Protein AF-D7BI67-F1 (afdb_monomer_lite)

Foldseek 3Di:
DDLVLLQVLVVCLVVVVLLVNLVSQCVVCVLAQFDDLVSQLVVNVVSPDDSVSSNVSSVSNVVQQQWDQQPWVRTGTNRHNHNPVCLLVLPPPCLDQAADDDDDVDQLVRQLVVQCVRVVHPSGSSVSSSVSCVVSVQWDWDADPVVRGIHIGGHDPPPDDPPD

pLDDT: mean 74.22, std 16.13, range [34.12, 96.44]

Radius of gyration: 18.55 Å; chains: 1; bounding box: 36×36×55 Å

Organism: Allomeiothermus silvanus (strain ATCC 700542 / DSM 9946 / NBRC 106475 / NCIMB 13440 / VI-R2) (NCBI:txid526227)

Structure (mmCIF, N/CA/C/O backbone):
data_AF-D7BI67-F1
#
_entry.id   AF-D7BI67-F1
#
loop_
_atom_site.group_PDB
_atom_site.id
_atom_site.type_symbol
_atom_site.label_atom_id
_atom_site.label_alt_id
_atom_site.label_comp_id
_atom_site.label_asym_id
_atom_site.label_entity_id
_atom_site.label_seq_id
_atom_site.pdbx_PDB_ins_code
_atom_site.Cartn_x
_atom_site.Cartn_y
_atom_site.Cartn_z
_atom_site.occupancy
_atom_site.B_iso_or_equiv
_atom_site.auth_seq_id
_atom_site.auth_comp_id
_atom_site.auth_asym_id
_atom_site.auth_atom_id
_atom_site.pdbx_PDB_model_num
ATOM 1 N N . MET A 1 1 ? -15.349 -9.898 12.014 1.00 75.50 1 MET A N 1
ATOM 2 C CA . MET A 1 1 ? -13.950 -10.305 12.233 1.00 75.50 1 MET A CA 1
ATOM 3 C C . MET A 1 1 ? -13.947 -11.594 13.034 1.00 75.50 1 MET A C 1
ATOM 5 O O . MET A 1 1 ? -14.790 -11.723 13.919 1.00 75.50 1 MET A O 1
ATOM 9 N N . ASP A 1 2 ? -13.074 -12.545 12.700 1.00 83.88 2 ASP A N 1
ATOM 10 C CA . ASP A 1 2 ? -12.928 -13.783 13.471 1.00 83.88 2 ASP A CA 1
ATOM 11 C C . ASP A 1 2 ? -12.241 -13.503 14.819 1.00 83.88 2 ASP A C 1
ATOM 13 O O . ASP A 1 2 ? -1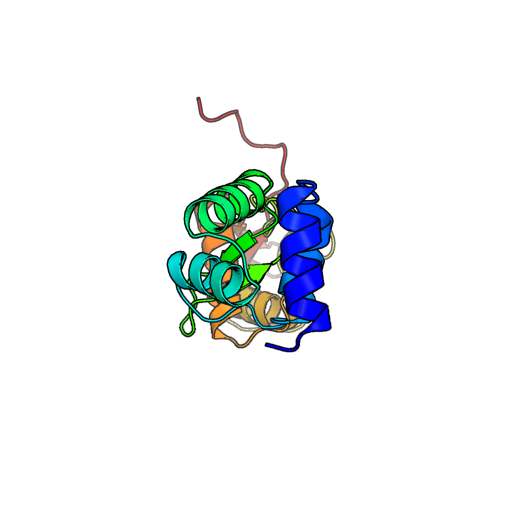1.348 -12.659 14.919 1.00 83.88 2 ASP A O 1
ATOM 17 N N . ARG A 1 3 ? -12.677 -14.186 15.876 1.00 81.25 3 ARG A N 1
ATOM 18 C CA . ARG A 1 3 ? -12.275 -13.890 17.257 1.00 81.25 3 ARG A CA 1
ATOM 19 C C . ARG A 1 3 ? -10.778 -14.124 17.519 1.00 81.25 3 ARG A C 1
ATOM 21 O O . ARG A 1 3 ? -10.163 -13.240 18.108 1.00 81.25 3 ARG A O 1
ATOM 28 N N . PRO A 1 4 ? -10.152 -15.212 17.032 1.00 88.31 4 PRO A N 1
ATOM 29 C CA . PRO A 1 4 ? -8.706 -15.397 17.145 1.00 88.31 4 PRO A CA 1
ATOM 30 C C . PRO A 1 4 ? -7.894 -14.304 16.430 1.00 88.31 4 PRO A C 1
ATOM 32 O O . PRO A 1 4 ? -6.799 -13.972 16.876 1.00 88.31 4 PRO A O 1
ATOM 35 N N . ILE A 1 5 ? -8.427 -13.724 15.347 1.00 88.62 5 ILE A N 1
ATOM 36 C CA . ILE A 1 5 ? -7.768 -12.668 14.557 1.00 88.62 5 ILE A CA 1
ATOM 37 C C . ILE A 1 5 ? -7.855 -11.326 15.287 1.00 88.62 5 ILE A C 1
ATOM 39 O O . ILE A 1 5 ? -6.848 -10.632 15.421 1.00 88.62 5 ILE A O 1
ATOM 43 N N . ALA A 1 6 ? -9.028 -11.001 15.832 1.00 90.38 6 ALA A N 1
ATOM 44 C CA . ALA A 1 6 ? -9.239 -9.826 16.674 1.00 90.38 6 ALA A CA 1
ATOM 45 C C . ALA A 1 6 ? -8.316 -9.827 17.909 1.00 90.38 6 ALA A C 1
ATOM 47 O O . ALA A 1 6 ? -7.593 -8.858 18.162 1.00 90.38 6 ALA A O 1
ATOM 48 N N . ASP A 1 7 ? -8.272 -10.956 18.627 1.00 92.94 7 ASP A N 1
ATOM 49 C CA . ASP A 1 7 ? -7.421 -11.133 19.810 1.00 92.94 7 ASP A CA 1
ATOM 50 C C . ASP A 1 7 ? -5.935 -10.985 19.451 1.00 92.94 7 ASP A C 1
ATOM 52 O O . ASP A 1 7 ? -5.155 -10.387 20.200 1.00 92.94 7 ASP A O 1
ATOM 56 N N . ARG A 1 8 ? -5.543 -11.475 18.270 1.00 92.94 8 ARG A N 1
ATOM 57 C CA . ARG A 1 8 ? -4.174 -11.368 17.770 1.00 92.94 8 ARG A CA 1
ATOM 58 C C . ARG A 1 8 ? -3.803 -9.937 17.377 1.00 92.94 8 ARG A C 1
ATOM 60 O O . ARG A 1 8 ? -2.748 -9.482 17.805 1.00 92.94 8 ARG A O 1
ATOM 67 N N . ILE A 1 9 ? -4.647 -9.212 16.636 1.00 94.94 9 ILE A N 1
ATOM 68 C CA . ILE A 1 9 ? -4.438 -7.785 16.311 1.00 94.94 9 ILE A CA 1
ATOM 69 C C . ILE A 1 9 ? -4.241 -6.979 17.600 1.00 94.94 9 ILE A C 1
ATOM 71 O O . ILE A 1 9 ? -3.275 -6.226 17.726 1.00 94.94 9 ILE A O 1
ATOM 75 N N . THR A 1 10 ? -5.116 -7.196 18.584 1.00 94.81 10 THR A N 1
ATOM 76 C CA . THR A 1 10 ? -5.048 -6.517 19.882 1.00 94.81 10 THR A CA 1
ATOM 77 C C . THR A 1 10 ? -3.758 -6.837 20.643 1.00 94.81 10 THR A C 1
ATOM 79 O O . THR A 1 10 ? -3.127 -5.937 21.202 1.00 94.81 10 THR A O 1
ATOM 82 N N . GLN A 1 11 ? -3.331 -8.104 20.654 1.00 95.94 11 GLN A N 1
ATOM 83 C CA . GLN A 1 11 ? -2.071 -8.520 21.272 1.00 95.94 11 GLN A CA 1
ATOM 84 C C . GLN A 1 11 ? -0.861 -7.832 20.618 1.00 95.94 11 GLN A C 1
ATOM 86 O O . GLN A 1 11 ? -0.024 -7.277 21.327 1.00 95.94 11 GLN A O 1
ATOM 91 N N . LEU A 1 12 ? -0.774 -7.856 19.285 1.00 95.56 12 LEU A N 1
ATOM 92 C CA . LEU A 1 12 ? 0.362 -7.314 18.531 1.00 95.56 12 LEU A CA 1
ATOM 93 C C . LEU A 1 12 ? 0.466 -5.791 18.673 1.00 95.56 12 LEU A C 1
ATOM 95 O O . LEU A 1 12 ? 1.547 -5.265 18.927 1.00 95.56 12 LEU A O 1
ATOM 99 N N . ALA A 1 13 ? -0.664 -5.086 18.602 1.00 93.06 13 ALA A N 1
ATOM 100 C CA . ALA A 1 13 ? -0.718 -3.639 18.786 1.00 93.06 13 ALA A CA 1
ATOM 101 C C . ALA A 1 13 ? -0.216 -3.200 20.173 1.00 93.06 13 ALA A C 1
ATOM 103 O O . ALA A 1 13 ? 0.552 -2.246 20.288 1.00 93.06 13 ALA A O 1
ATOM 104 N N . ARG A 1 14 ? -0.596 -3.918 21.236 1.00 93.44 14 ARG A N 1
ATOM 105 C CA . ARG A 1 14 ? -0.183 -3.597 22.615 1.00 93.44 14 ARG A CA 1
ATOM 106 C C . ARG A 1 14 ? 1.269 -3.939 22.917 1.00 93.44 14 ARG A C 1
ATOM 108 O O . ARG A 1 14 ? 1.887 -3.279 23.742 1.00 93.44 14 ARG A O 1
ATOM 115 N N . LEU A 1 15 ? 1.801 -4.966 22.260 1.00 94.50 15 LEU A N 1
ATOM 116 C CA . LEU A 1 15 ? 3.218 -5.325 22.330 1.00 94.50 15 LEU A CA 1
ATOM 117 C C . LEU A 1 15 ? 4.089 -4.483 21.381 1.00 94.50 15 LEU A C 1
ATOM 119 O O . LEU A 1 15 ? 5.287 -4.731 21.297 1.00 94.50 15 LEU A O 1
ATOM 123 N N . GLU A 1 16 ? 3.496 -3.517 20.667 1.00 91.44 16 GLU A N 1
ATOM 124 C CA . GLU A 1 16 ? 4.160 -2.650 19.680 1.00 91.44 16 GLU A CA 1
ATOM 125 C C . GLU A 1 16 ? 4.811 -3.404 18.510 1.00 91.44 16 GLU A C 1
ATOM 127 O O . GLU A 1 16 ? 5.688 -2.887 17.815 1.00 91.44 16 GLU A O 1
ATOM 132 N N . GLN A 1 17 ? 4.335 -4.624 18.260 1.00 92.38 17 GLN A N 1
ATOM 133 C CA . GLN A 1 17 ? 4.777 -5.518 17.193 1.00 92.38 17 GLN A CA 1
ATOM 134 C C . GLN A 1 17 ? 4.206 -5.047 15.843 1.00 92.38 17 GLN A C 1
ATOM 136 O O . GLN A 1 17 ? 3.275 -5.629 15.287 1.00 92.38 17 GLN A O 1
ATOM 141 N N . THR A 1 18 ? 4.712 -3.899 15.373 1.00 87.94 18 THR A N 1
ATOM 142 C CA . THR A 1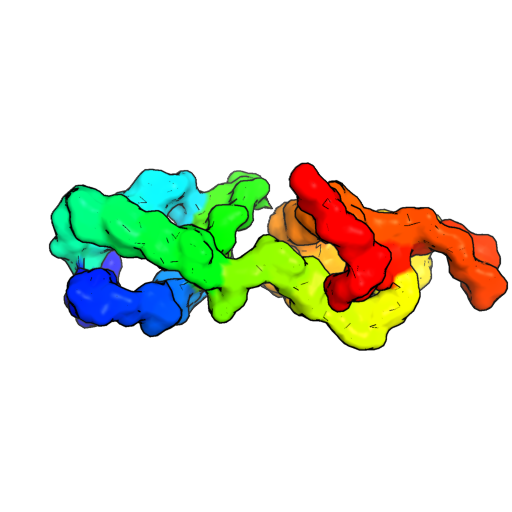 18 ? 4.202 -3.122 14.225 1.00 87.94 18 THR A CA 1
ATOM 143 C C . THR A 1 18 ? 4.334 -3.889 12.905 1.00 87.94 18 THR A C 1
ATOM 145 O O . THR A 1 18 ? 3.431 -3.855 12.073 1.00 87.94 18 THR A O 1
ATOM 148 N N . GLU A 1 19 ? 5.421 -4.636 12.732 1.00 85.94 19 GLU A N 1
ATOM 149 C CA . GLU A 1 19 ? 5.676 -5.459 11.544 1.00 85.94 19 GLU A CA 1
ATOM 150 C C . GLU A 1 19 ? 4.766 -6.700 11.504 1.00 85.94 19 GLU A C 1
ATOM 152 O O . GLU A 1 19 ? 4.130 -7.006 10.487 1.00 85.94 19 GLU A O 1
ATOM 157 N N . GLU A 1 20 ? 4.640 -7.395 12.636 1.00 89.62 20 GLU A N 1
ATOM 158 C CA . GLU A 1 20 ? 3.758 -8.552 12.778 1.00 89.62 20 GLU A CA 1
ATOM 159 C C . GLU A 1 20 ? 2.291 -8.157 12.593 1.00 89.62 20 GLU A C 1
ATOM 161 O O . GLU A 1 20 ? 1.502 -8.919 12.027 1.00 89.62 20 GLU A O 1
ATOM 166 N N . LEU A 1 21 ? 1.924 -6.950 13.026 1.00 92.50 21 LEU A N 1
ATOM 167 C CA . LEU A 1 21 ? 0.594 -6.407 12.814 1.00 92.50 21 LEU A CA 1
ATOM 168 C C . LEU A 1 21 ? 0.331 -6.082 11.340 1.00 92.50 21 LEU A C 1
ATOM 170 O O . LEU A 1 21 ? -0.702 -6.493 10.818 1.00 92.50 21 LEU A O 1
ATOM 174 N N . ALA A 1 22 ? 1.239 -5.395 10.646 1.00 88.94 22 ALA A N 1
ATOM 175 C CA . ALA A 1 22 ? 1.078 -5.122 9.217 1.00 88.94 22 ALA A CA 1
ATOM 176 C C . ALA A 1 22 ? 0.930 -6.408 8.393 1.00 88.94 22 ALA A C 1
ATOM 178 O O . ALA A 1 22 ? 0.112 -6.486 7.477 1.00 88.94 22 ALA A O 1
ATOM 179 N N . THR A 1 23 ? 1.685 -7.446 8.766 1.00 85.19 23 THR A N 1
ATOM 180 C CA . THR A 1 23 ? 1.605 -8.773 8.145 1.00 85.19 23 THR A CA 1
ATOM 181 C C . THR A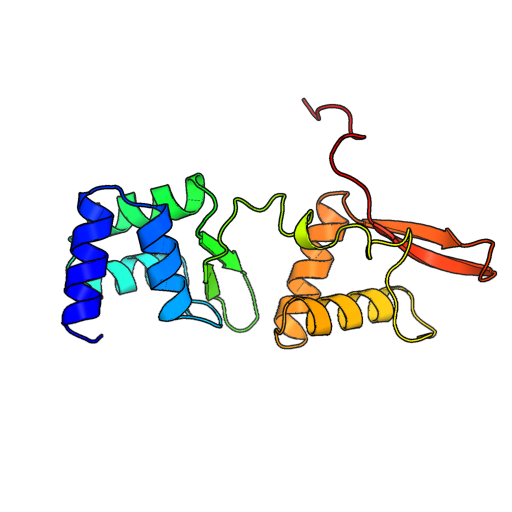 1 23 ? 0.226 -9.395 8.327 1.00 85.19 23 THR A C 1
ATOM 183 O O . THR A 1 23 ? -0.344 -9.928 7.375 1.00 85.19 23 THR A O 1
ATOM 186 N N . LEU A 1 24 ? -0.336 -9.293 9.529 1.00 91.94 24 LEU A N 1
ATOM 187 C CA . LEU A 1 24 ? -1.682 -9.778 9.803 1.00 91.94 24 LEU A CA 1
ATOM 188 C C . LEU A 1 24 ? -2.740 -8.990 9.013 1.00 91.94 24 LEU A C 1
ATOM 190 O O . LEU A 1 24 ? -3.619 -9.584 8.395 1.00 91.94 24 LEU A O 1
ATOM 194 N N . LEU A 1 25 ? -2.617 -7.663 8.955 1.00 88.56 25 LEU A N 1
ATOM 195 C CA . LEU A 1 25 ? -3.512 -6.796 8.183 1.00 88.56 25 LEU A CA 1
ATOM 196 C C . LEU A 1 25 ? -3.457 -7.085 6.671 1.00 88.56 25 LEU A C 1
ATOM 198 O O . LEU A 1 25 ? -4.490 -7.045 6.003 1.00 88.56 25 LEU A O 1
ATOM 202 N N . ARG A 1 26 ? -2.287 -7.459 6.136 1.00 85.38 26 ARG A N 1
ATOM 203 C CA . ARG A 1 26 ? -2.115 -7.912 4.744 1.00 85.38 26 ARG A CA 1
ATOM 204 C C . ARG A 1 26 ? -2.804 -9.249 4.463 1.00 85.38 26 ARG A C 1
ATOM 206 O O . ARG A 1 26 ? -3.352 -9.426 3.380 1.00 85.38 26 ARG A O 1
ATOM 213 N N . GLN A 1 27 ? -2.751 -10.197 5.402 1.00 85.25 27 GLN A N 1
ATOM 214 C CA . GLN A 1 27 ? -3.391 -11.512 5.250 1.00 85.25 27 GLN A CA 1
ATOM 215 C C . GLN A 1 27 ? -4.914 -11.390 5.214 1.00 85.25 27 GLN A C 1
ATOM 217 O O . GLN A 1 27 ? -5.564 -12.025 4.387 1.00 85.25 27 GLN A O 1
ATOM 222 N N . GLU A 1 28 ? -5.458 -10.515 6.056 1.00 89.00 28 GLU A N 1
ATOM 223 C CA . GLU A 1 28 ? -6.894 -10.240 6.102 1.00 89.00 28 GLU A CA 1
ATOM 224 C C . GLU A 1 28 ? -7.367 -9.402 4.914 1.00 89.00 28 GLU A C 1
ATOM 226 O O . GLU A 1 28 ? -8.497 -9.540 4.438 1.00 89.00 28 GLU A O 1
ATOM 231 N N . HIS A 1 29 ? -6.488 -8.542 4.405 1.00 84.06 29 HIS A N 1
ATOM 232 C CA . HIS A 1 29 ? -6.799 -7.630 3.321 1.00 84.06 29 HIS A CA 1
ATOM 233 C C . HIS A 1 29 ? -5.738 -7.692 2.218 1.00 84.06 29 HIS A C 1
ATOM 235 O O . HIS A 1 29 ? -4.977 -6.740 2.026 1.00 84.06 29 HIS A O 1
ATOM 241 N N . PRO A 1 30 ? -5.698 -8.798 1.449 1.00 70.94 30 PRO A N 1
ATOM 242 C CA . PRO A 1 30 ? -4.677 -9.017 0.422 1.00 70.94 30 PRO A CA 1
ATOM 243 C C . PRO A 1 30 ? -4.766 -8.009 -0.728 1.00 70.94 30 PRO A C 1
ATOM 245 O O . PRO A 1 30 ? -3.762 -7.676 -1.342 1.00 70.94 30 PRO A O 1
ATOM 248 N N . GLN A 1 31 ? -5.968 -7.494 -0.989 1.00 69.00 31 GLN A N 1
ATOM 249 C CA . GLN A 1 31 ? -6.252 -6.423 -1.948 1.00 69.00 31 GLN A CA 1
ATOM 250 C C . GLN A 1 31 ? -6.299 -5.055 -1.264 1.00 69.00 31 GLN A C 1
ATOM 252 O O . GLN A 1 31 ? -6.923 -4.130 -1.768 1.00 69.00 31 GLN A O 1
ATOM 257 N N . GLY A 1 32 ? -5.692 -4.956 -0.087 1.00 77.06 32 GLY A N 1
ATOM 258 C CA . GLY A 1 32 ? -5.751 -3.817 0.801 1.00 77.06 32 GLY A CA 1
ATOM 259 C C . GLY A 1 32 ? -7.050 -3.701 1.578 1.00 77.06 32 GLY A C 1
ATOM 260 O O . GLY A 1 32 ? -8.125 -4.138 1.149 1.00 77.06 32 GLY A O 1
ATOM 261 N N . LEU A 1 33 ? -6.932 -3.145 2.780 1.00 86.00 33 LEU A N 1
ATOM 262 C CA . LEU A 1 33 ? -8.091 -2.907 3.624 1.00 86.00 33 LEU A CA 1
ATOM 263 C C . LEU A 1 33 ? -8.852 -1.740 3.037 1.00 86.00 33 LEU A C 1
ATOM 265 O O . LEU A 1 33 ? -8.380 -0.609 3.061 1.00 86.00 33 LEU A O 1
ATOM 269 N N . VAL A 1 34 ? -10.036 -2.044 2.532 1.00 79.69 34 VAL A N 1
ATOM 270 C CA . VAL A 1 34 ? -10.915 -1.070 1.904 1.00 79.69 34 VAL A CA 1
ATOM 271 C C . VAL A 1 34 ? -11.398 -0.089 2.954 1.00 79.69 34 VAL A C 1
ATOM 273 O O . VAL A 1 34 ? -12.018 -0.484 3.941 1.00 79.69 34 VAL A O 1
ATOM 276 N N . GLY A 1 35 ? -11.146 1.186 2.714 1.00 77.25 35 GLY A N 1
ATOM 277 C CA . GLY A 1 35 ? -11.527 2.256 3.615 1.00 77.25 35 GLY A CA 1
ATOM 278 C C . GLY A 1 35 ? -10.427 3.291 3.768 1.00 77.25 35 GLY A C 1
ATOM 279 O O . GLY A 1 35 ? -9.272 3.084 3.399 1.00 77.25 35 GLY A O 1
ATOM 280 N N . GLU A 1 36 ? -10.821 4.430 4.319 1.00 78.62 36 GLU A N 1
ATOM 281 C CA . GLU A 1 36 ? -9.921 5.547 4.575 1.00 78.62 36 GLU A CA 1
ATOM 282 C C . GLU A 1 36 ? -9.031 5.271 5.791 1.00 78.62 36 GLU A C 1
ATOM 284 O O . GLU A 1 36 ? -9.003 4.172 6.350 1.00 78.62 36 GLU A O 1
ATOM 289 N N . ARG A 1 37 ? -8.287 6.276 6.246 1.00 72.38 37 ARG A N 1
ATOM 290 C CA . ARG A 1 37 ? -7.481 6.177 7.468 1.00 72.38 37 ARG A CA 1
ATOM 291 C C . ARG A 1 37 ? -8.300 5.755 8.685 1.00 72.38 37 ARG A C 1
ATOM 293 O O . ARG A 1 37 ? -7.882 4.887 9.448 1.00 72.38 37 ARG A O 1
ATOM 300 N N . GLU A 1 38 ? -9.515 6.279 8.808 1.00 82.94 38 GLU A N 1
ATOM 301 C CA . GLU A 1 38 ? -10.466 5.831 9.825 1.00 82.94 38 GLU A CA 1
ATOM 302 C C . GLU A 1 38 ? -10.945 4.396 9.594 1.00 82.94 38 GLU A C 1
ATOM 304 O O . GLU A 1 38 ? -11.371 3.755 10.543 1.00 82.94 38 GLU A O 1
ATOM 309 N N . GLY A 1 39 ? -10.844 3.861 8.375 1.00 85.56 39 GLY A N 1
ATOM 310 C CA . GLY A 1 39 ? -11.121 2.461 8.054 1.00 85.56 39 GLY A CA 1
ATOM 311 C C . GLY A 1 39 ? -10.118 1.518 8.711 1.00 85.56 39 GLY A C 1
ATOM 312 O O . GLY A 1 39 ? -10.532 0.544 9.334 1.00 85.56 39 GLY A O 1
ATOM 313 N N . LEU A 1 40 ? -8.824 1.855 8.681 1.00 90.25 40 LEU A N 1
ATOM 314 C CA . LEU A 1 40 ? -7.791 1.144 9.441 1.00 90.25 40 LEU A CA 1
ATOM 315 C C . LEU A 1 40 ? -8.028 1.266 10.952 1.00 90.25 40 LEU A C 1
ATOM 317 O O . LEU A 1 40 ? -8.057 0.256 11.649 1.00 90.25 40 LEU A O 1
ATOM 321 N N . VAL A 1 41 ? -8.293 2.471 11.461 1.00 93.56 41 VAL A N 1
ATOM 322 C CA . VAL A 1 41 ? -8.586 2.687 12.892 1.00 93.56 41 VAL A CA 1
ATOM 323 C C . VAL A 1 41 ? -9.861 1.953 13.332 1.00 93.56 41 VAL A C 1
ATOM 325 O O . VAL A 1 41 ? -9.877 1.310 14.375 1.00 93.56 41 VAL A O 1
ATOM 328 N N . THR A 1 42 ? -10.920 1.977 12.528 1.00 93.38 42 THR A N 1
ATOM 329 C CA . THR A 1 42 ? -12.189 1.283 12.795 1.00 93.38 42 THR A CA 1
ATOM 330 C C . THR A 1 42 ? -12.002 -0.224 12.737 1.00 93.38 42 THR A C 1
ATOM 332 O O . THR A 1 42 ? -12.542 -0.931 13.581 1.00 93.38 42 THR A O 1
ATOM 335 N N . TYR A 1 43 ? -11.212 -0.726 11.789 1.00 94.56 43 TYR A N 1
ATOM 336 C CA . TYR A 1 43 ? -10.868 -2.141 11.707 1.00 94.56 43 TYR A CA 1
ATOM 337 C C . TYR A 1 43 ? -10.097 -2.596 12.954 1.00 94.56 43 TYR A C 1
ATOM 339 O O . TYR A 1 43 ? -10.427 -3.607 13.571 1.00 94.56 43 TYR A O 1
ATOM 347 N N . LEU A 1 44 ? -9.141 -1.784 13.402 1.00 95.06 44 LEU A N 1
ATOM 348 C CA . LEU A 1 44 ? -8.398 -1.982 14.644 1.00 95.06 44 LEU A CA 1
ATOM 349 C C . LEU A 1 44 ? -9.306 -1.906 15.893 1.00 95.06 44 LEU A C 1
ATOM 351 O O . LEU A 1 44 ? -9.158 -2.707 16.815 1.00 95.06 44 LEU A O 1
ATOM 355 N N . MET A 1 45 ? -10.301 -1.015 15.917 1.00 95.69 45 MET A N 1
ATOM 356 C CA . MET A 1 45 ? -11.308 -0.952 16.988 1.00 95.69 45 MET A CA 1
ATOM 357 C C . MET A 1 45 ? -12.249 -2.163 16.976 1.00 95.69 45 MET A C 1
ATOM 359 O O . MET A 1 45 ? -12.596 -2.690 18.032 1.00 95.69 45 MET A O 1
ATOM 363 N N . GLN A 1 46 ? -12.630 -2.652 15.793 1.00 94.00 46 GLN A N 1
ATOM 364 C CA . GLN A 1 46 ? -13.409 -3.885 15.632 1.00 94.00 46 GLN A CA 1
ATOM 365 C C . GLN A 1 46 ? -12.640 -5.120 16.115 1.00 94.00 46 GLN A C 1
ATOM 367 O O . GLN A 1 46 ? -13.266 -6.100 16.518 1.00 94.00 46 GLN A O 1
ATOM 372 N N . ALA A 1 47 ? -11.306 -5.058 16.125 1.00 91.81 47 ALA A N 1
ATOM 373 C CA . ALA A 1 47 ? -10.446 -6.073 16.720 1.00 91.81 47 ALA A CA 1
ATOM 374 C C . ALA A 1 47 ? -10.377 -6.010 18.258 1.00 91.81 47 ALA A C 1
ATOM 376 O O . ALA A 1 47 ? -9.852 -6.931 18.881 1.00 91.81 47 ALA A O 1
ATOM 377 N N . GLY A 1 48 ? -10.926 -4.959 18.876 1.00 94.19 48 GLY A N 1
ATOM 378 C CA . GLY A 1 48 ? -10.999 -4.800 20.331 1.00 94.19 48 GLY A CA 1
ATOM 379 C C . GLY A 1 48 ? -10.024 -3.781 20.922 1.00 94.19 48 GLY A C 1
ATOM 380 O O . GLY A 1 48 ? -9.937 -3.675 22.148 1.00 94.19 48 GLY A O 1
ATOM 381 N N . LEU A 1 49 ? -9.317 -3.013 20.088 1.00 95.12 49 LEU A N 1
ATOM 382 C CA . LEU A 1 49 ? -8.540 -1.869 20.556 1.00 95.12 49 LEU A CA 1
ATOM 383 C C . LEU A 1 49 ? -9.464 -0.719 20.965 1.00 95.12 49 LEU A C 1
ATOM 385 O O . LEU A 1 49 ? -10.476 -0.440 20.318 1.00 95.12 49 LEU A O 1
ATOM 389 N N . SER A 1 50 ? -9.102 -0.016 22.039 1.00 96.44 50 SER A N 1
ATOM 390 C CA . SER A 1 50 ? -9.712 1.279 22.327 1.00 96.44 50 SER A CA 1
ATOM 391 C C . SER A 1 50 ? -9.404 2.256 21.196 1.00 96.44 50 SER A C 1
ATOM 393 O O . SER A 1 50 ? -8.436 2.095 20.450 1.00 96.44 50 SER A O 1
ATOM 395 N N . HIS A 1 51 ? -10.211 3.308 21.089 1.00 94.25 51 HIS A N 1
ATOM 396 C CA . HIS A 1 51 ? -9.998 4.320 20.061 1.00 94.25 51 HIS A CA 1
ATOM 397 C C . HIS A 1 51 ? -8.568 4.897 20.095 1.00 94.25 51 HIS A C 1
ATOM 399 O O . HIS A 1 51 ? -7.935 5.028 19.055 1.00 94.25 51 HIS A O 1
ATOM 405 N N . HIS A 1 52 ? -8.024 5.151 21.289 1.00 95.25 52 HIS A N 1
ATOM 406 C CA . HIS A 1 52 ? -6.656 5.644 21.460 1.00 95.25 52 HIS A CA 1
ATOM 407 C C . HIS A 1 52 ? -5.597 4.647 20.960 1.00 95.25 52 HIS A C 1
ATOM 409 O O . HIS A 1 52 ? -4.747 5.008 20.150 1.00 95.25 52 HIS A O 1
ATOM 415 N N . GLU A 1 53 ? -5.677 3.380 21.383 1.00 95.12 53 GLU A N 1
ATOM 416 C CA . GLU A 1 53 ? -4.732 2.332 20.963 1.00 95.12 53 GLU A CA 1
ATOM 417 C C . GLU A 1 53 ? -4.774 2.098 19.446 1.00 95.12 53 GLU A C 1
ATOM 419 O O . GLU A 1 53 ? -3.739 1.873 18.820 1.00 95.12 53 GLU A O 1
ATOM 424 N N . ALA A 1 54 ? -5.964 2.160 18.842 1.00 95.94 54 ALA A N 1
ATOM 425 C CA . ALA A 1 54 ? -6.139 2.004 17.403 1.00 95.94 54 ALA A CA 1
ATOM 426 C C . ALA A 1 54 ? -5.475 3.148 16.620 1.00 95.94 54 ALA A C 1
ATOM 428 O O . ALA A 1 54 ? -4.803 2.895 15.619 1.00 95.94 54 ALA A O 1
ATOM 429 N N . VAL A 1 55 ? -5.605 4.388 17.104 1.00 94.50 55 VAL A N 1
ATOM 430 C CA . VAL A 1 55 ? -4.968 5.565 16.495 1.00 94.50 55 VAL A CA 1
ATOM 431 C C . VAL A 1 55 ? -3.441 5.481 16.575 1.00 94.50 55 VAL A C 1
ATOM 433 O O . VAL A 1 55 ? -2.765 5.658 15.563 1.00 94.50 55 VAL A O 1
ATOM 436 N N . GLU A 1 56 ? -2.871 5.166 17.738 1.00 95.19 56 GLU A N 1
ATOM 437 C CA . GLU A 1 56 ? -1.411 5.028 17.889 1.00 95.19 56 GLU A CA 1
ATOM 438 C C . GLU A 1 56 ? -0.844 3.890 17.040 1.00 95.19 56 GLU A C 1
ATOM 440 O O . GLU A 1 56 ? 0.238 3.985 16.460 1.00 95.19 56 GLU A O 1
ATOM 445 N N . THR A 1 57 ? -1.599 2.806 16.931 1.00 93.75 57 THR A N 1
ATOM 446 C CA . THR A 1 57 ? -1.216 1.641 16.145 1.00 93.75 57 THR A CA 1
ATOM 447 C C . THR A 1 57 ? -1.226 1.929 14.646 1.00 93.75 57 THR A C 1
ATOM 449 O O . THR A 1 57 ? -0.257 1.586 13.972 1.00 93.75 57 THR A O 1
ATOM 452 N N . ALA A 1 58 ? -2.252 2.616 14.134 1.00 92.50 58 ALA A N 1
ATOM 453 C CA . ALA A 1 58 ? -2.279 3.089 12.750 1.00 92.50 58 ALA A CA 1
ATOM 454 C C . ALA A 1 58 ? -1.087 4.014 12.455 1.00 92.50 58 ALA A C 1
ATOM 456 O O . ALA A 1 58 ? -0.356 3.795 11.493 1.00 92.50 58 ALA A O 1
ATOM 457 N N . ASN A 1 59 ? -0.806 4.968 13.347 1.00 90.25 59 ASN A N 1
ATOM 458 C CA . ASN A 1 59 ? 0.320 5.888 13.181 1.00 90.25 59 ASN A CA 1
ATOM 459 C C . ASN A 1 59 ? 1.679 5.175 13.141 1.00 90.25 59 ASN A C 1
ATOM 461 O O . ASN A 1 59 ? 2.531 5.555 12.343 1.00 90.25 59 ASN A O 1
ATOM 465 N N . ARG A 1 60 ? 1.895 4.136 13.957 1.00 90.12 60 ARG A N 1
ATOM 466 C CA . ARG A 1 60 ? 3.141 3.347 13.922 1.00 90.12 60 ARG A CA 1
ATOM 467 C C . ARG A 1 60 ? 3.292 2.564 12.627 1.00 90.12 60 ARG A C 1
ATOM 469 O O . ARG A 1 60 ? 4.385 2.535 12.075 1.00 90.12 60 ARG A O 1
ATOM 476 N N . LEU A 1 61 ? 2.209 1.971 12.128 1.00 88.75 61 LEU A N 1
ATOM 477 C CA . LEU A 1 61 ? 2.208 1.266 10.846 1.00 88.75 61 LEU A CA 1
ATOM 478 C C . LEU A 1 61 ? 2.528 2.214 9.686 1.00 88.75 61 LEU A C 1
ATOM 480 O O . LEU A 1 61 ? 3.317 1.865 8.813 1.00 88.75 61 LEU A O 1
ATOM 484 N N . GLU A 1 62 ? 1.954 3.417 9.701 1.00 83.94 62 GLU A N 1
ATOM 485 C CA . GLU A 1 62 ? 2.217 4.463 8.708 1.00 83.94 62 GLU A CA 1
ATOM 486 C C . GLU A 1 62 ? 3.669 4.968 8.782 1.00 83.94 62 GLU A C 1
ATOM 488 O O . GLU A 1 62 ? 4.364 5.022 7.773 1.00 83.94 62 GLU A O 1
ATOM 493 N N . GLN A 1 63 ? 4.167 5.298 9.976 1.00 83.25 63 GLN A N 1
ATOM 494 C CA . GLN A 1 63 ? 5.510 5.869 10.163 1.00 83.25 63 GLN A CA 1
ATOM 495 C C . GLN A 1 63 ? 6.639 4.855 9.954 1.00 83.25 63 GLN A C 1
ATOM 497 O O . GLN A 1 63 ? 7.698 5.217 9.448 1.00 83.25 63 GLN A O 1
ATOM 502 N N . ALA A 1 64 ? 6.414 3.589 10.315 1.00 77.50 64 ALA A N 1
ATOM 503 C CA . ALA A 1 64 ? 7.309 2.485 9.973 1.00 77.50 64 ALA A CA 1
ATOM 504 C C . ALA A 1 64 ? 7.193 2.086 8.491 1.00 77.50 64 ALA A C 1
ATOM 506 O O . ALA A 1 64 ? 7.969 1.261 8.013 1.00 77.50 64 ALA A O 1
ATOM 507 N N . GLY A 1 65 ? 6.225 2.677 7.779 1.00 75.00 65 GLY A N 1
ATOM 508 C CA . GLY A 1 65 ? 5.965 2.459 6.373 1.00 75.00 65 GLY A CA 1
ATOM 509 C C . GLY A 1 65 ? 5.556 1.026 6.063 1.00 75.00 65 GLY A C 1
ATOM 510 O O . GLY A 1 65 ? 5.949 0.482 5.055 1.00 75.00 65 GLY A O 1
ATOM 511 N N . TYR A 1 66 ? 4.783 0.397 6.936 1.00 80.69 66 TYR A N 1
ATOM 512 C CA . TYR A 1 66 ? 4.185 -0.910 6.677 1.00 80.69 66 TYR A CA 1
ATOM 513 C C . TYR A 1 66 ? 2.721 -0.829 6.232 1.00 80.69 66 TYR A C 1
ATOM 515 O O . TYR A 1 66 ? 2.114 -1.805 5.788 1.00 80.69 66 TYR A O 1
ATOM 523 N N . ALA A 1 67 ? 2.118 0.339 6.400 1.00 83.44 67 ALA A N 1
ATOM 524 C CA . ALA A 1 67 ? 0.807 0.654 5.886 1.00 83.44 67 ALA A CA 1
ATOM 525 C C . ALA A 1 67 ? 0.976 1.772 4.867 1.00 83.44 67 ALA A C 1
ATOM 527 O O . ALA A 1 67 ? 1.319 2.904 5.207 1.00 83.44 67 ALA A O 1
ATOM 528 N N . HIS A 1 68 ? 0.731 1.425 3.611 1.00 76.50 68 HIS A N 1
ATOM 529 C CA . HIS A 1 68 ? 0.666 2.368 2.514 1.00 76.50 68 HIS A CA 1
ATOM 530 C C . HIS A 1 68 ? -0.789 2.552 2.252 1.00 76.50 68 HIS A C 1
ATOM 532 O O . HIS A 1 68 ? -1.509 1.642 1.833 1.00 76.50 68 HIS A O 1
ATOM 538 N N . PHE A 1 69 ? -1.231 3.752 2.541 1.00 73.69 69 PHE A N 1
ATOM 539 C CA . PHE A 1 69 ? -2.459 4.157 1.938 1.00 73.69 69 PHE A CA 1
ATOM 540 C C . PHE A 1 69 ? -2.229 4.181 0.427 1.00 73.69 69 PHE A C 1
ATOM 542 O O . PHE A 1 69 ? -1.362 4.910 -0.045 1.00 73.69 69 PHE A O 1
ATOM 549 N N . ILE A 1 70 ? -2.956 3.321 -0.279 1.00 69.56 70 ILE A N 1
ATOM 550 C CA . ILE A 1 70 ? -3.014 3.251 -1.733 1.00 69.56 70 ILE A CA 1
ATOM 551 C C . ILE A 1 70 ? -4.338 3.910 -2.104 1.00 69.56 70 ILE A C 1
ATOM 553 O O . ILE A 1 70 ? -5.411 3.283 -2.005 1.00 69.56 70 ILE A O 1
ATOM 557 N N . PRO A 1 71 ? -4.307 5.230 -2.355 1.00 53.41 71 PRO A N 1
ATOM 558 C CA . PRO A 1 71 ? -5.449 5.963 -2.877 1.00 53.41 71 PRO A CA 1
ATOM 559 C C . PRO A 1 71 ? -5.899 5.480 -4.284 1.00 53.41 71 PRO A C 1
ATOM 561 O O . PRO A 1 71 ? -5.807 6.217 -5.259 1.00 53.41 71 PRO A O 1
ATOM 564 N N . ALA A 1 72 ? -6.505 4.290 -4.385 1.00 56.59 72 ALA A N 1
ATOM 565 C CA . ALA A 1 72 ? -7.129 3.760 -5.614 1.00 56.59 72 ALA A CA 1
ATOM 566 C C . ALA A 1 72 ? -8.644 4.070 -5.719 1.00 56.59 72 ALA A C 1
ATOM 568 O O . ALA A 1 72 ? -9.268 4.493 -4.742 1.00 56.59 72 ALA A O 1
ATOM 569 N N . GLN A 1 73 ? -9.292 3.703 -6.848 1.00 47.94 73 GLN A N 1
ATOM 570 C CA . GLN A 1 73 ? -10.771 3.703 -7.045 1.00 47.94 73 GLN A CA 1
ATOM 571 C C . GLN A 1 73 ? -11.541 3.016 -5.908 1.00 47.94 73 GLN A C 1
ATOM 573 O O . GLN A 1 73 ? -12.659 3.381 -5.546 1.00 47.94 73 GLN A O 1
ATOM 578 N N . ARG A 1 74 ? -10.911 2.001 -5.330 1.00 64.00 74 ARG A N 1
ATOM 579 C CA . ARG A 1 74 ? -11.312 1.407 -4.068 1.00 64.00 74 ARG A CA 1
ATOM 580 C C . ARG A 1 74 ? -10.180 1.682 -3.097 1.00 64.00 74 ARG A C 1
ATOM 582 O O . ARG A 1 74 ? -9.237 0.889 -3.053 1.00 64.00 74 ARG A O 1
ATOM 589 N N . SER A 1 75 ? -10.269 2.815 -2.392 1.00 66.69 75 SER A N 1
ATOM 590 C CA . SER A 1 75 ? -9.235 3.258 -1.458 1.00 66.69 75 SER A CA 1
ATOM 591 C C . SER A 1 75 ? -8.968 2.161 -0.464 1.00 66.69 75 SER A C 1
ATOM 593 O O . SER A 1 75 ? -9.892 1.579 0.121 1.00 66.69 75 SER A O 1
ATOM 595 N N . ARG A 1 76 ? -7.694 1.840 -0.351 1.00 78.50 76 ARG A N 1
ATOM 596 C CA . ARG A 1 76 ? -7.277 0.655 0.350 1.00 78.50 76 ARG A CA 1
ATOM 597 C C . ARG A 1 76 ? -5.975 0.950 1.051 1.00 78.50 76 ARG A C 1
ATOM 599 O O . ARG A 1 76 ? -5.067 1.556 0.498 1.00 78.50 76 ARG A O 1
ATOM 606 N N . TRP A 1 77 ? -5.863 0.480 2.271 1.00 81.75 77 TRP A N 1
ATOM 607 C CA . TRP A 1 77 ? -4.562 0.350 2.887 1.00 81.75 77 TRP A CA 1
ATOM 608 C C . TRP A 1 77 ? -3.910 -0.891 2.310 1.00 81.75 77 TRP A C 1
ATOM 610 O O . TRP A 1 77 ? -4.305 -2.001 2.667 1.00 81.75 77 TRP A O 1
ATOM 620 N N . LEU A 1 78 ? -2.947 -0.723 1.400 1.00 75.06 78 LEU A N 1
ATOM 621 C CA . LEU A 1 78 ? -2.029 -1.813 1.124 1.00 75.06 78 LEU A CA 1
ATOM 622 C C . LEU A 1 78 ? -1.053 -1.871 2.279 1.00 75.06 78 LEU A C 1
ATOM 624 O O . LEU A 1 78 ? -0.219 -0.996 2.505 1.00 75.06 78 LEU A O 1
ATOM 628 N N . PHE A 1 79 ? -1.156 -2.953 3.016 1.00 82.31 79 PHE A N 1
ATOM 629 C CA . PHE A 1 79 ? -0.112 -3.308 3.943 1.00 82.31 79 PHE A CA 1
ATOM 630 C C . PHE A 1 79 ? 1.006 -3.909 3.108 1.00 82.31 79 PHE A C 1
ATOM 632 O O . PHE A 1 79 ? 0.915 -5.049 2.641 1.00 82.31 79 PHE A O 1
ATOM 639 N N . LEU A 1 80 ? 2.018 -3.092 2.843 1.00 70.25 80 LEU A N 1
ATOM 640 C CA . LEU A 1 80 ? 3.229 -3.523 2.164 1.00 70.25 80 LEU A CA 1
ATOM 641 C C . LEU A 1 80 ? 4.287 -3.688 3.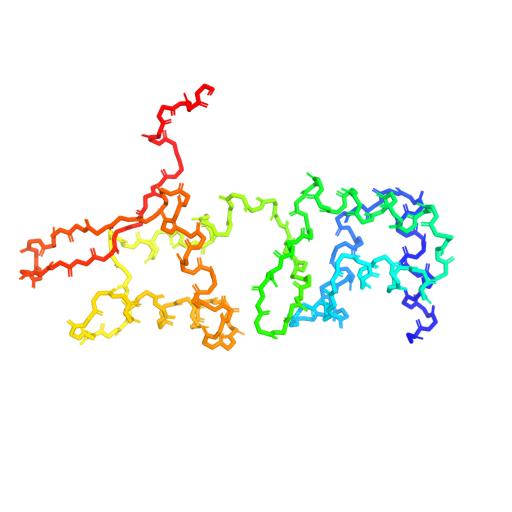249 1.00 70.25 80 LEU A C 1
ATOM 643 O O . LEU A 1 80 ? 4.271 -3.031 4.280 1.00 70.25 80 LEU A O 1
ATOM 647 N N . GLN A 1 81 ? 5.176 -4.652 3.077 1.00 60.62 81 GLN A N 1
ATOM 648 C CA . GLN A 1 81 ? 6.134 -5.015 4.119 1.00 60.62 81 GLN A CA 1
ATOM 649 C C . GLN A 1 81 ? 7.298 -4.009 4.246 1.00 60.62 81 GLN A C 1
ATOM 651 O O . GLN A 1 81 ? 8.262 -4.336 4.926 1.00 60.62 81 GLN A O 1
ATOM 656 N N . GLN A 1 82 ? 7.275 -2.840 3.582 1.00 56.78 82 GLN A N 1
ATOM 657 C CA . GLN A 1 82 ? 8.402 -1.890 3.552 1.00 56.78 82 GLN A CA 1
ATOM 658 C C . GLN A 1 82 ? 7.977 -0.435 3.334 1.00 56.78 82 GLN A C 1
ATOM 660 O O . GLN A 1 82 ? 7.156 -0.164 2.465 1.00 56.78 82 GLN A O 1
ATOM 665 N N . ALA A 1 83 ? 8.624 0.509 4.035 1.00 52.19 83 ALA A N 1
ATOM 666 C CA . ALA A 1 83 ? 8.383 1.941 3.871 1.00 52.19 83 ALA A CA 1
ATOM 667 C C . ALA A 1 83 ? 8.644 2.376 2.443 1.00 52.19 83 ALA A C 1
ATOM 669 O O . ALA A 1 83 ? 9.778 2.304 1.991 1.00 52.19 83 ALA A O 1
ATOM 670 N N . HIS A 1 84 ? 7.612 2.855 1.744 1.00 59.56 84 HIS A N 1
ATOM 671 C CA . HIS A 1 84 ? 7.681 3.036 0.312 1.00 59.56 84 HIS A CA 1
ATOM 672 C C . HIS A 1 84 ? 7.779 4.521 -0.145 1.00 59.56 84 HIS A C 1
ATOM 674 O O . HIS A 1 84 ? 6.851 5.031 -0.756 1.00 59.56 84 HIS A O 1
ATOM 680 N N . PRO A 1 85 ? 8.973 5.146 -0.043 1.00 48.06 85 PRO A N 1
ATOM 681 C CA . PRO A 1 85 ? 9.777 5.604 -1.193 1.00 48.06 85 PRO A CA 1
ATOM 682 C C . PRO A 1 85 ? 10.337 4.433 -2.038 1.00 48.06 85 PRO A C 1
ATOM 684 O O . PRO A 1 85 ? 11.242 4.570 -2.847 1.00 48.06 85 PRO A O 1
ATOM 687 N N . GLU A 1 86 ? 9.806 3.242 -1.822 1.00 49.09 86 GLU A N 1
ATOM 688 C CA . GLU A 1 86 ? 10.335 1.927 -2.142 1.00 49.09 86 GLU A CA 1
ATOM 689 C C . GLU A 1 86 ? 9.318 1.088 -2.935 1.00 49.09 86 GLU A C 1
ATOM 691 O O . GLU A 1 86 ? 9.655 0.000 -3.397 1.00 49.09 86 GLU A O 1
ATOM 696 N N . LEU A 1 87 ? 8.096 1.608 -3.158 1.00 51.62 87 LEU A N 1
ATOM 697 C CA . LEU A 1 87 ? 7.227 1.137 -4.242 1.00 51.62 87 LEU A CA 1
ATOM 698 C C . LEU A 1 87 ? 8.021 1.269 -5.554 1.00 51.62 87 LEU A C 1
ATOM 700 O O . LEU A 1 87 ? 7.917 0.436 -6.446 1.00 51.62 87 LEU A O 1
ATOM 704 N N . LEU A 1 88 ? 8.945 2.238 -5.531 1.00 49.94 88 LEU A N 1
ATOM 705 C CA . LEU A 1 88 ? 9.986 2.630 -6.466 1.00 49.94 88 LEU A CA 1
ATOM 706 C C . LEU A 1 88 ? 11.245 1.742 -6.477 1.00 49.94 88 LEU A C 1
ATOM 708 O O . LEU A 1 88 ? 11.944 1.685 -7.482 1.00 49.94 88 LEU A O 1
ATOM 712 N N . LYS A 1 89 ? 11.540 0.999 -5.401 1.00 47.47 89 LYS A N 1
ATOM 713 C CA . LYS A 1 89 ? 12.609 -0.023 -5.376 1.00 47.47 89 LYS A CA 1
ATOM 714 C C . LYS A 1 89 ? 12.124 -1.381 -5.889 1.00 47.47 89 LYS A C 1
ATOM 716 O O . LYS A 1 89 ? 12.919 -2.128 -6.455 1.00 47.47 89 LYS A O 1
ATOM 721 N N . ASN A 1 90 ? 10.832 -1.691 -5.730 1.00 47.62 90 ASN A N 1
ATOM 722 C CA . ASN A 1 90 ? 10.204 -2.956 -6.159 1.00 47.62 90 ASN A CA 1
ATOM 723 C C . ASN A 1 90 ? 10.235 -3.220 -7.674 1.00 47.62 90 ASN A C 1
ATOM 725 O O . ASN A 1 90 ? 9.788 -4.269 -8.147 1.00 47.62 90 ASN A O 1
ATOM 729 N N . LEU A 1 91 ? 10.792 -2.282 -8.423 1.00 52.59 91 LEU A N 1
ATOM 730 C CA . LEU A 1 91 ? 10.876 -2.298 -9.864 1.00 52.59 91 LEU A CA 1
ATOM 731 C C . LEU A 1 91 ? 12.242 -2.781 -10.401 1.00 52.59 91 LEU A C 1
ATOM 733 O O . LEU A 1 91 ? 12.270 -3.035 -11.593 1.00 52.59 91 LEU A O 1
ATOM 737 N N . GLY A 1 92 ? 13.310 -2.915 -9.569 1.00 44.56 92 GLY A N 1
ATOM 738 C CA . GLY A 1 92 ? 14.751 -3.199 -9.879 1.00 44.56 92 GLY A CA 1
ATOM 739 C C . GLY A 1 92 ? 15.105 -4.275 -10.951 1.00 44.56 92 GLY A C 1
ATOM 740 O O . GLY A 1 92 ? 14.204 -4.873 -11.507 1.00 44.56 92 GLY A O 1
ATOM 741 N N . PRO A 1 93 ? 16.399 -4.600 -11.212 1.00 45.41 93 PRO A N 1
ATOM 742 C CA . PRO A 1 93 ? 17.128 -4.724 -12.517 1.00 45.41 93 PRO A CA 1
ATOM 743 C C . PRO A 1 93 ? 16.451 -5.331 -13.774 1.00 45.41 93 PRO A C 1
ATOM 745 O O . PRO A 1 93 ? 17.008 -5.214 -14.861 1.00 45.41 93 PRO A O 1
ATOM 748 N N . GLU A 1 94 ? 15.269 -5.936 -13.668 1.00 47.09 94 GLU A N 1
ATOM 749 C CA . GLU A 1 94 ? 14.271 -6.031 -14.752 1.00 47.09 94 GLU A CA 1
ATOM 750 C C . GLU A 1 94 ? 13.650 -4.653 -15.079 1.00 47.09 94 GLU A C 1
ATOM 752 O O . GLU A 1 94 ? 13.095 -4.454 -16.161 1.00 47.09 94 GLU A O 1
ATOM 757 N N . TYR A 1 95 ? 13.886 -3.678 -14.191 1.00 53.56 95 TYR A N 1
ATOM 758 C CA . TYR A 1 95 ? 14.307 -2.286 -14.434 1.00 53.56 95 TYR A CA 1
ATOM 759 C C . TYR A 1 95 ? 15.435 -2.198 -15.475 1.00 53.56 95 TYR A C 1
ATOM 761 O O . TYR A 1 95 ? 16.515 -1.655 -15.224 1.00 53.56 95 TYR A O 1
ATOM 769 N N . ASN A 1 96 ? 15.209 -2.730 -16.675 1.00 51.56 96 ASN A N 1
ATOM 770 C CA . ASN A 1 96 ? 15.932 -2.237 -17.833 1.00 51.56 96 ASN A CA 1
ATOM 771 C C . ASN A 1 96 ? 15.794 -0.713 -17.825 1.00 51.56 96 ASN A C 1
ATOM 773 O O . ASN A 1 96 ? 14.843 -0.176 -17.249 1.00 51.56 96 ASN A O 1
ATOM 777 N N . GLU A 1 97 ? 16.694 -0.002 -18.502 1.00 59.22 97 GLU A N 1
ATOM 778 C CA . GLU A 1 97 ? 16.517 1.441 -18.673 1.00 59.22 97 GLU A CA 1
ATOM 779 C C . GLU A 1 97 ? 15.113 1.796 -19.179 1.00 59.22 97 GLU A C 1
ATOM 781 O O . GLU A 1 97 ? 14.784 2.956 -19.081 1.00 59.22 97 GLU A O 1
ATOM 786 N N . PHE A 1 98 ? 14.295 0.836 -19.650 1.00 61.81 98 PHE A N 1
ATOM 787 C CA . PHE A 1 98 ? 12.893 0.970 -20.031 1.00 61.81 98 PHE A CA 1
ATOM 788 C C . PHE A 1 98 ? 12.102 -0.370 -19.852 1.00 61.81 98 PHE A C 1
ATOM 790 O O . PHE A 1 98 ? 12.629 -1.428 -20.210 1.00 61.81 98 PHE A O 1
ATOM 797 N N . ALA A 1 99 ? 10.854 -0.374 -19.342 1.00 58.31 99 ALA A N 1
ATOM 798 C CA . ALA A 1 99 ? 10.032 -1.591 -19.065 1.00 58.31 99 ALA A CA 1
ATOM 799 C C . ALA A 1 99 ? 9.636 -2.410 -20.325 1.00 58.31 99 ALA A C 1
ATOM 801 O O . ALA A 1 99 ? 9.451 -1.809 -21.358 1.00 58.31 99 ALA A O 1
ATOM 802 N N . THR A 1 100 ? 9.476 -3.752 -20.318 1.00 56.59 100 THR A N 1
ATOM 803 C CA . THR A 1 100 ? 8.773 -4.497 -21.424 1.00 56.59 100 THR A CA 1
ATOM 804 C C . THR A 1 100 ? 8.394 -5.949 -21.071 1.00 56.59 100 THR A C 1
ATOM 806 O O . THR A 1 100 ? 9.202 -6.627 -20.436 1.00 56.59 100 THR A O 1
ATOM 809 N N . PRO A 1 101 ? 7.265 -6.472 -21.615 1.00 50.22 101 PRO A N 1
ATOM 810 C CA . PRO A 1 101 ? 7.319 -7.706 -22.430 1.00 50.22 101 PRO A CA 1
ATOM 811 C C . PRO A 1 101 ? 6.666 -7.630 -23.835 1.00 50.22 101 PRO A C 1
ATOM 813 O O . PRO A 1 101 ? 6.719 -8.605 -24.584 1.00 50.22 101 PRO A O 1
ATOM 816 N N . THR A 1 102 ? 6.113 -6.495 -24.260 1.00 55.59 102 THR A N 1
ATOM 817 C CA . THR A 1 102 ? 5.541 -6.295 -25.614 1.00 55.59 102 THR A CA 1
ATOM 818 C C . THR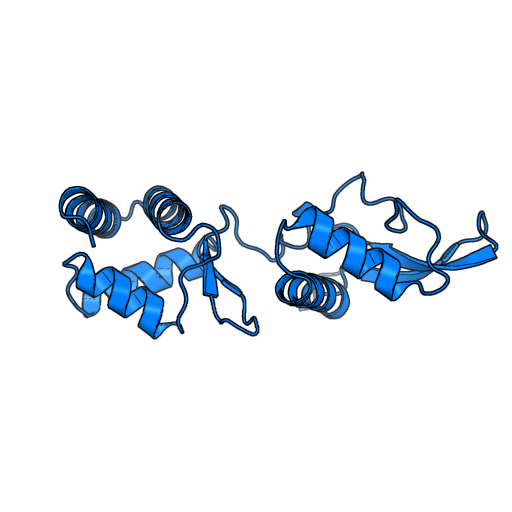 A 1 102 ? 6.042 -4.988 -26.219 1.00 55.59 102 THR A C 1
ATOM 820 O O . THR A 1 102 ? 6.550 -4.147 -25.490 1.00 55.59 102 THR A O 1
ATOM 823 N N . GLU A 1 103 ? 5.939 -4.798 -27.540 1.00 59.31 103 GLU A N 1
ATOM 824 C CA . GLU A 1 103 ? 6.165 -3.488 -28.176 1.00 59.31 103 GLU A CA 1
ATOM 825 C C . GLU A 1 103 ? 4.820 -2.759 -28.354 1.00 59.31 103 GLU A C 1
ATOM 827 O O . GLU A 1 103 ? 4.261 -2.776 -29.454 1.00 59.31 103 GLU A O 1
ATOM 832 N N . PRO A 1 104 ? 4.245 -2.126 -27.311 1.00 59.53 104 PRO A N 1
ATOM 833 C CA . PRO A 1 104 ? 3.201 -1.143 -27.539 1.00 59.53 104 PRO A CA 1
ATOM 834 C C . PRO A 1 104 ? 3.802 0.038 -28.313 1.00 59.53 104 PRO A C 1
ATOM 836 O O . PRO A 1 104 ? 4.989 0.358 -28.192 1.00 59.53 104 PRO A O 1
ATOM 839 N N . SER A 1 105 ? 2.988 0.691 -29.142 1.00 61.78 105 SER A N 1
ATOM 840 C CA . SER A 1 105 ? 3.380 1.924 -29.836 1.00 61.78 105 SER A CA 1
ATOM 841 C C . SER A 1 105 ? 3.496 3.125 -28.889 1.00 61.78 105 SER A C 1
ATOM 843 O O . SER A 1 105 ? 4.038 4.148 -29.296 1.00 61.78 105 SER A O 1
ATOM 845 N N . ASP A 1 106 ? 2.982 3.004 -27.656 1.00 77.88 106 ASP A N 1
ATOM 846 C CA . ASP A 1 106 ? 2.960 4.051 -26.632 1.00 77.88 106 ASP A CA 1
ATOM 847 C C . ASP A 1 106 ? 3.867 3.689 -25.429 1.00 77.88 106 ASP A C 1
ATOM 849 O O . ASP A 1 106 ? 3.653 2.650 -24.795 1.00 77.88 106 ASP A O 1
ATOM 853 N N . PRO A 1 107 ? 4.855 4.539 -25.088 1.00 77.25 107 PRO A N 1
ATOM 854 C CA . PRO A 1 107 ? 5.756 4.383 -23.943 1.00 77.25 107 PRO A CA 1
ATOM 855 C C . PRO A 1 107 ? 5.096 4.227 -22.580 1.00 77.25 107 PRO A C 1
ATOM 857 O O . PRO A 1 107 ? 5.677 3.613 -21.691 1.00 77.25 107 PRO A O 1
ATOM 860 N N . LYS A 1 108 ? 3.932 4.841 -22.374 1.00 82.94 108 LYS A N 1
ATOM 861 C CA . LYS A 1 108 ? 3.259 4.841 -21.077 1.00 82.94 108 LYS A CA 1
ATOM 862 C C . LYS A 1 108 ? 2.513 3.534 -20.844 1.00 82.94 108 LYS A C 1
ATOM 864 O O . LYS A 1 108 ? 2.634 2.948 -19.772 1.00 82.94 108 LYS A O 1
ATOM 869 N N . GLU A 1 109 ? 1.781 3.058 -21.850 1.00 83.00 109 GLU A N 1
ATOM 870 C CA . GLU A 1 109 ? 1.050 1.783 -21.786 1.00 83.00 109 GLU A CA 1
ATOM 871 C C . GLU A 1 109 ? 1.992 0.613 -21.482 1.00 83.00 109 GLU A C 1
ATOM 873 O O . GLU A 1 109 ? 1.641 -0.280 -20.719 1.00 83.00 109 GLU A O 1
ATOM 878 N N . GLU A 1 110 ? 3.230 0.686 -21.976 1.00 76.88 110 GLU A N 1
ATOM 879 C CA . GLU A 1 110 ? 4.320 -0.243 -21.658 1.00 76.88 110 GLU A CA 1
ATOM 880 C C . GLU A 1 110 ? 4.585 -0.364 -20.152 1.00 76.88 110 GLU A C 1
ATOM 882 O O . GLU A 1 110 ? 4.808 -1.459 -19.635 1.00 76.88 110 GLU A O 1
ATOM 887 N N . VAL A 1 111 ? 4.537 0.757 -19.432 1.00 78.12 111 VAL A N 1
ATOM 888 C CA . VAL A 1 111 ? 4.802 0.785 -17.996 1.00 78.12 111 VAL A CA 1
ATOM 889 C C . VAL A 1 111 ? 3.552 0.479 -17.182 1.00 78.12 111 VAL A C 1
ATOM 891 O O . VAL A 1 111 ? 3.636 -0.145 -16.132 1.00 78.12 111 VAL A O 1
ATOM 894 N N . LEU A 1 112 ? 2.378 0.873 -17.656 1.00 80.69 112 LEU A N 1
ATOM 895 C CA . LEU A 1 112 ? 1.131 0.508 -16.998 1.00 80.69 112 LEU A CA 1
ATOM 896 C C . LEU A 1 112 ? 0.867 -0.994 -17.089 1.00 80.69 112 LEU A C 1
ATOM 898 O O . LEU A 1 112 ? 0.503 -1.602 -16.086 1.00 80.69 112 LEU A O 1
ATOM 902 N N . ASP A 1 113 ? 1.087 -1.607 -18.255 1.00 78.25 113 ASP A N 1
ATOM 903 C CA . ASP A 1 113 ? 1.025 -3.064 -18.424 1.00 78.25 113 ASP A CA 1
ATOM 904 C C . ASP A 1 113 ? 2.008 -3.723 -17.473 1.00 78.25 113 ASP A C 1
ATOM 906 O O . ASP A 1 113 ? 1.621 -4.603 -16.705 1.00 78.25 113 ASP A O 1
ATOM 910 N N . PHE A 1 114 ? 3.230 -3.185 -17.429 1.00 73.88 114 PHE A N 1
ATOM 911 C CA . PHE A 1 114 ? 4.231 -3.609 -16.473 1.00 73.88 114 PHE A CA 1
ATOM 912 C C . PHE A 1 114 ? 3.720 -3.498 -15.037 1.00 73.88 114 PHE A C 1
ATOM 914 O O . PHE A 1 114 ? 3.839 -4.467 -14.316 1.00 73.88 114 PHE A O 1
ATOM 921 N N . ILE A 1 115 ? 3.093 -2.410 -14.593 1.00 76.00 115 ILE A N 1
ATOM 922 C CA . ILE A 1 115 ? 2.692 -2.235 -13.188 1.00 76.00 115 ILE A CA 1
ATOM 923 C C . ILE A 1 115 ? 1.430 -3.041 -12.827 1.00 76.00 115 ILE A C 1
ATOM 925 O O . ILE A 1 115 ? 1.322 -3.534 -11.705 1.00 76.00 115 ILE A O 1
ATOM 929 N N . VAL A 1 116 ? 0.511 -3.271 -13.765 1.00 76.75 116 VAL A N 1
ATOM 930 C CA . VAL A 1 116 ? -0.646 -4.171 -13.570 1.00 76.75 116 VAL A CA 1
ATOM 931 C C . VAL A 1 116 ? -0.176 -5.584 -13.383 1.00 76.75 116 VAL A C 1
ATOM 933 O O . VAL A 1 116 ? -0.512 -6.243 -12.397 1.00 76.75 116 VAL A O 1
ATOM 936 N N . GLU A 1 117 ? 0.642 -6.020 -14.336 1.00 68.38 117 GLU A N 1
ATOM 937 C CA . GLU A 1 117 ? 1.296 -7.312 -14.314 1.00 68.38 117 GLU A CA 1
ATOM 938 C C . GLU A 1 117 ? 2.144 -7.441 -13.045 1.00 68.38 117 GLU A C 1
ATOM 940 O O . GLU A 1 117 ? 2.135 -8.480 -12.383 1.00 68.38 117 GLU A O 1
ATOM 945 N N . ARG A 1 118 ? 2.816 -6.357 -12.641 1.00 67.81 118 ARG A N 1
ATOM 946 C CA . ARG A 1 118 ? 3.806 -6.379 -11.566 1.00 67.81 118 ARG A CA 1
ATOM 947 C C . ARG A 1 118 ? 3.211 -6.342 -10.175 1.00 67.81 118 ARG A C 1
ATOM 949 O O . ARG A 1 118 ? 3.718 -7.052 -9.303 1.00 67.81 118 ARG A O 1
ATOM 956 N N . PHE A 1 119 ? 2.199 -5.518 -9.942 1.00 66.19 119 PHE A N 1
ATOM 957 C CA . PHE A 1 119 ? 1.578 -5.371 -8.630 1.00 66.19 119 PHE A CA 1
ATOM 958 C C . PHE A 1 119 ? 0.340 -6.251 -8.476 1.00 66.19 119 PHE A C 1
ATOM 960 O O . PHE A 1 119 ? -0.220 -6.304 -7.384 1.00 66.19 119 PHE A O 1
ATOM 967 N N . GLY A 1 120 ? -0.012 -7.033 -9.510 1.00 57.03 120 GLY A N 1
ATOM 968 C CA . GLY A 1 120 ? -1.082 -8.036 -9.440 1.00 57.03 120 GLY A CA 1
ATOM 969 C C . GLY A 1 120 ? -2.398 -7.401 -9.025 1.00 57.03 120 GLY A C 1
ATOM 970 O O . GLY A 1 120 ? -3.194 -7.958 -8.265 1.00 57.03 120 GLY A O 1
ATOM 971 N N . VAL A 1 121 ? -2.540 -6.170 -9.466 1.00 60.94 121 VAL A N 1
ATOM 972 C CA . VAL A 1 121 ? -3.586 -5.273 -9.091 1.00 60.94 121 VAL A CA 1
ATOM 973 C C . VAL A 1 121 ? -4.308 -4.914 -10.359 1.00 60.94 121 VAL A C 1
ATOM 975 O O . VAL A 1 121 ? -3.723 -4.906 -11.443 1.00 60.94 121 VAL A O 1
ATOM 978 N N . ASP A 1 122 ? -5.594 -4.647 -10.234 1.00 67.12 122 ASP A N 1
ATOM 979 C CA . ASP A 1 122 ? -6.352 -4.202 -11.387 1.00 67.12 122 ASP A CA 1
ATOM 980 C C . ASP A 1 122 ? -5.664 -2.979 -12.012 1.00 67.12 122 ASP A C 1
ATOM 982 O O 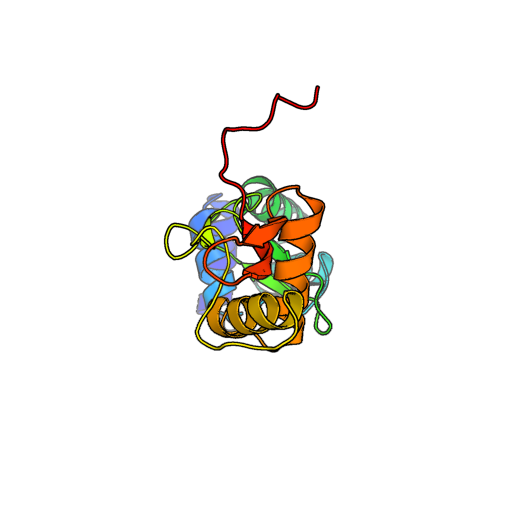. ASP A 1 122 ? -4.923 -2.268 -11.319 1.00 67.12 122 ASP A O 1
ATOM 986 N N . ARG A 1 123 ? -5.914 -2.737 -13.310 1.00 78.31 123 ARG A N 1
ATOM 987 C CA . ARG A 1 123 ? -5.355 -1.598 -14.074 1.00 78.31 123 ARG A CA 1
ATOM 988 C C . ARG A 1 123 ? -5.237 -0.323 -13.253 1.00 78.31 123 ARG A C 1
ATOM 990 O O . ARG A 1 123 ? -4.208 0.343 -13.256 1.00 78.31 123 ARG A O 1
ATOM 997 N N . ASP A 1 124 ? -6.260 -0.102 -12.454 1.00 57.53 124 ASP A N 1
ATOM 998 C CA . ASP A 1 124 ? -6.433 1.020 -11.558 1.00 57.53 124 ASP A CA 1
ATOM 999 C C . ASP A 1 124 ? -5.328 1.201 -10.500 1.00 57.53 124 ASP A C 1
ATOM 1001 O O . ASP A 1 124 ? -4.859 2.317 -10.314 1.00 57.53 124 ASP A O 1
ATOM 1005 N N . VAL A 1 125 ? -4.875 0.154 -9.803 1.00 65.44 125 VAL A N 1
ATOM 1006 C CA . VAL A 1 125 ? -3.819 0.303 -8.769 1.00 65.44 125 VAL A CA 1
ATOM 1007 C C . VAL A 1 125 ? -2.430 0.331 -9.421 1.00 65.44 125 VAL A C 1
ATOM 1009 O O . VAL A 1 125 ? -1.439 0.685 -8.798 1.00 65.44 125 VAL A O 1
ATOM 1012 N N . ALA A 1 126 ? -2.327 -0.017 -10.698 1.00 75.25 126 ALA A N 1
ATOM 1013 C CA . ALA A 1 126 ? -1.076 0.066 -11.425 1.00 75.25 126 ALA A CA 1
ATOM 1014 C C . ALA A 1 126 ? -0.830 1.415 -12.093 1.00 75.25 126 ALA A C 1
ATOM 1016 O O . ALA A 1 126 ? 0.290 1.905 -12.141 1.00 75.25 126 ALA A O 1
ATOM 1017 N N . GLU A 1 127 ? -1.872 2.067 -12.582 1.00 70.94 127 GLU A N 1
ATOM 1018 C CA . GLU A 1 127 ? -1.769 3.481 -12.943 1.00 70.94 127 GLU A CA 1
ATOM 1019 C C . GLU A 1 127 ? -1.375 4.346 -11.740 1.00 70.94 127 GLU A C 1
ATOM 1021 O O . GLU A 1 127 ? -0.617 5.312 -11.881 1.00 70.94 127 GLU A O 1
ATOM 1026 N N . GLU A 1 128 ? -1.833 3.953 -10.551 1.00 67.50 128 GLU A N 1
ATOM 1027 C CA . GLU A 1 128 ? -1.520 4.607 -9.284 1.00 67.50 128 GLU A CA 1
ATOM 1028 C C . GLU A 1 128 ? -0.047 4.463 -8.926 1.00 67.50 128 GLU A C 1
ATOM 1030 O O . GLU A 1 128 ? 0.665 5.450 -8.742 1.00 67.50 128 GLU A O 1
ATOM 1035 N N . LEU A 1 129 ? 0.444 3.231 -8.961 1.00 69.00 129 LEU A N 1
ATOM 1036 C CA . LEU A 1 129 ? 1.851 2.989 -8.742 1.00 69.00 129 LEU A CA 1
ATOM 1037 C C . LEU A 1 129 ? 2.696 3.630 -9.845 1.00 69.00 129 LEU A C 1
ATOM 1039 O O . LEU A 1 129 ? 3.705 4.209 -9.508 1.00 69.00 129 LEU A O 1
ATOM 1043 N N . PHE A 1 130 ? 2.289 3.667 -11.118 1.00 77.12 130 PHE A N 1
ATOM 1044 C CA . PHE A 1 130 ? 3.040 4.364 -12.182 1.00 77.12 130 PHE A CA 1
ATOM 1045 C C . PHE A 1 130 ? 3.295 5.834 -11.879 1.00 77.12 130 PHE A C 1
ATOM 1047 O O . PHE A 1 130 ? 4.422 6.325 -11.972 1.00 77.12 130 PHE A O 1
ATOM 1054 N N . SER A 1 131 ? 2.223 6.527 -11.522 1.00 65.81 131 SER A N 1
ATOM 1055 C CA . SER A 1 131 ? 2.236 7.970 -11.332 1.00 65.81 131 SER A CA 1
ATOM 1056 C C . SER A 1 131 ? 3.071 8.357 -10.107 1.00 65.81 131 SER A C 1
ATOM 1058 O O . SER A 1 131 ? 3.816 9.339 -10.161 1.00 65.81 131 SER A O 1
ATOM 1060 N N . ASP A 1 132 ? 3.034 7.539 -9.045 1.00 65.31 132 ASP A N 1
ATOM 1061 C CA . ASP A 1 132 ? 3.874 7.708 -7.850 1.00 65.31 132 ASP A CA 1
ATOM 1062 C C . ASP A 1 132 ? 5.371 7.594 -8.174 1.00 65.31 132 ASP A C 1
ATOM 1064 O O . ASP A 1 132 ? 6.213 8.223 -7.520 1.00 65.31 132 ASP A O 1
ATOM 1068 N N . LEU A 1 133 ? 5.702 6.842 -9.227 1.00 67.38 133 LEU A N 1
ATOM 1069 C CA . LEU A 1 133 ? 7.060 6.642 -9.714 1.00 67.38 133 LEU A CA 1
ATOM 1070 C C . LEU A 1 133 ? 7.572 7.794 -10.562 1.00 67.38 133 LEU A C 1
ATOM 1072 O O . LEU A 1 133 ? 8.717 8.217 -10.376 1.00 67.38 133 LEU A O 1
ATOM 1076 N N . GLU A 1 134 ? 6.729 8.358 -11.424 1.00 71.12 134 GLU A N 1
ATOM 1077 C CA . GLU A 1 134 ? 7.102 9.504 -12.265 1.00 71.12 134 GLU A CA 1
ATOM 1078 C C . GLU A 1 134 ? 7.310 10.744 -11.412 1.00 71.12 134 GLU A C 1
ATOM 1080 O O . GLU A 1 134 ? 8.373 11.367 -11.430 1.00 71.12 134 GLU A O 1
ATOM 1085 N N . ALA A 1 135 ? 6.316 11.057 -10.587 1.00 54.56 135 ALA A N 1
ATOM 1086 C CA . ALA A 1 135 ? 6.302 12.278 -9.799 1.00 54.56 135 ALA A CA 1
ATOM 1087 C C . ALA A 1 135 ? 7.434 12.334 -8.763 1.00 54.56 135 ALA A C 1
ATOM 1089 O O . ALA A 1 135 ? 7.973 13.406 -8.486 1.00 54.56 135 ALA A O 1
ATOM 1090 N N . SER A 1 136 ? 7.831 11.186 -8.210 1.00 56.00 136 SER A N 1
ATOM 1091 C CA . SER A 1 136 ? 8.917 11.109 -7.230 1.00 56.00 136 SER A CA 1
ATOM 1092 C C . SER A 1 136 ? 10.314 11.192 -7.876 1.00 56.00 136 SER A C 1
ATOM 1094 O O . SER A 1 136 ? 11.318 11.114 -7.166 1.00 56.00 136 SER A O 1
ATOM 1096 N N . GLY A 1 137 ? 10.394 11.346 -9.206 1.00 59.97 137 GLY A N 1
ATOM 1097 C CA . GLY A 1 137 ? 11.648 11.390 -9.961 1.00 59.97 137 GLY A CA 1
ATOM 1098 C C . GLY A 1 137 ? 12.321 10.025 -10.089 1.00 59.97 137 GLY A C 1
ATOM 1099 O O . GLY A 1 137 ? 13.539 9.946 -10.229 1.00 59.97 137 GLY A O 1
ATOM 1100 N N . TYR A 1 138 ? 11.543 8.946 -9.996 1.00 64.50 138 TYR A N 1
ATOM 1101 C CA . TYR A 1 138 ? 12.032 7.579 -10.154 1.00 64.50 138 TYR A CA 1
ATOM 1102 C C . TYR A 1 138 ? 11.705 7.014 -11.530 1.00 64.50 138 TYR A C 1
ATOM 1104 O O . TYR A 1 138 ? 12.257 5.972 -11.862 1.00 64.50 138 TYR A O 1
ATOM 1112 N N . ILE A 1 139 ? 10.890 7.693 -12.345 1.00 70.81 139 ILE A N 1
ATOM 1113 C CA . ILE A 1 139 ? 10.862 7.491 -13.795 1.00 70.81 139 ILE A CA 1
ATOM 1114 C C . ILE A 1 139 ? 10.909 8.804 -14.583 1.00 70.81 139 ILE A C 1
ATOM 1116 O O . ILE A 1 139 ? 10.405 9.821 -14.120 1.00 70.81 139 ILE A O 1
ATOM 1120 N N . GLU A 1 140 ? 11.506 8.780 -15.775 1.00 75.44 140 GLU A N 1
ATOM 1121 C CA . GLU A 1 140 ? 11.628 9.895 -16.722 1.00 75.44 140 GLU A CA 1
ATOM 1122 C C . GLU A 1 140 ? 11.459 9.406 -18.165 1.00 75.44 140 GLU A C 1
ATOM 1124 O O . GLU A 1 140 ? 11.825 8.282 -18.476 1.00 75.44 140 GLU A O 1
ATOM 1129 N N . GLN A 1 141 ? 10.966 10.228 -19.087 1.00 84.38 141 GLN A N 1
ATOM 1130 C CA . GLN A 1 141 ? 10.962 9.858 -20.506 1.00 84.38 141 GLN A CA 1
ATOM 1131 C C . GLN A 1 141 ? 12.335 10.134 -21.142 1.00 84.38 141 GLN A C 1
ATOM 1133 O O . GLN A 1 141 ? 12.880 11.228 -20.999 1.00 84.38 141 GLN A O 1
ATOM 1138 N N . ALA A 1 142 ? 12.884 9.162 -21.872 1.00 82.50 142 ALA A N 1
ATOM 1139 C CA . ALA A 1 142 ? 14.164 9.280 -22.566 1.00 82.50 142 ALA A CA 1
ATOM 1140 C C . ALA A 1 142 ? 14.163 8.522 -23.907 1.00 82.50 142 ALA A C 1
ATOM 1142 O O . ALA A 1 142 ? 13.398 7.579 -24.108 1.00 82.50 142 ALA A O 1
ATOM 1143 N N . TYR A 1 143 ? 15.035 8.936 -24.828 1.00 83.12 143 TYR A N 1
ATOM 1144 C CA . TYR A 1 143 ? 15.186 8.306 -26.144 1.00 83.12 143 TYR A CA 1
ATOM 1145 C C . TYR A 1 143 ? 16.067 7.047 -26.070 1.00 83.12 143 TYR A C 1
ATOM 1147 O O . TYR A 1 143 ? 17.194 7.117 -25.577 1.00 83.12 143 TYR A O 1
ATOM 1155 N N . ASP A 1 144 ? 15.580 5.914 -26.594 1.00 78.38 144 ASP A N 1
ATOM 1156 C CA . ASP A 1 144 ? 16.302 4.634 -26.675 1.00 78.38 144 ASP A CA 1
ATOM 1157 C C . ASP A 1 144 ? 16.910 4.450 -28.084 1.00 78.38 144 ASP A C 1
ATOM 1159 O O . ASP A 1 144 ? 16.190 4.105 -29.029 1.00 78.38 144 ASP A O 1
ATOM 1163 N N . PRO A 1 145 ? 18.233 4.646 -28.265 1.00 78.38 145 PRO A N 1
ATOM 1164 C CA . PRO A 1 145 ? 18.867 4.585 -29.581 1.00 78.38 145 PRO A CA 1
ATOM 1165 C C . PRO A 1 145 ? 18.920 3.170 -30.173 1.00 78.38 145 PRO A C 1
ATOM 1167 O O . PRO A 1 145 ? 19.109 3.035 -31.377 1.00 78.38 145 PRO A O 1
ATOM 1170 N N . ASN A 1 146 ? 18.746 2.114 -29.370 1.00 80.25 146 ASN A N 1
ATOM 1171 C CA . ASN A 1 146 ? 18.723 0.740 -29.882 1.00 80.25 146 ASN A CA 1
ATOM 1172 C C . ASN A 1 146 ? 17.366 0.379 -30.510 1.00 80.25 146 ASN A C 1
ATOM 1174 O O . ASN A 1 146 ? 17.285 -0.572 -31.286 1.00 80.25 146 ASN A O 1
ATOM 1178 N N . ARG A 1 147 ? 16.304 1.114 -30.147 1.00 75.75 147 ARG A N 1
ATOM 1179 C CA . ARG A 1 147 ? 14.913 0.914 -30.602 1.00 75.75 147 ARG A CA 1
ATOM 1180 C C . ARG A 1 147 ? 14.375 2.092 -31.428 1.00 75.75 147 ARG A C 1
ATOM 1182 O O . ARG A 1 147 ? 13.239 2.034 -31.883 1.00 75.75 147 ARG A O 1
ATOM 1189 N N . GLU A 1 148 ? 15.172 3.150 -31.582 1.00 83.12 148 GLU A N 1
ATOM 1190 C CA . GLU A 1 148 ? 14.874 4.382 -32.325 1.00 83.12 148 GLU A CA 1
ATOM 1191 C C . GLU A 1 148 ? 13.563 5.090 -31.911 1.00 83.12 148 GLU A C 1
ATOM 1193 O O . GLU A 1 148 ? 12.874 5.674 -32.749 1.00 83.12 148 GLU A O 1
ATOM 1198 N N . ARG A 1 149 ? 13.208 5.071 -30.615 1.00 80.94 149 ARG A N 1
ATOM 1199 C CA . ARG A 1 149 ? 11.967 5.680 -30.086 1.00 80.94 149 ARG A CA 1
ATOM 1200 C C . ARG A 1 149 ? 12.103 6.173 -28.642 1.00 80.94 149 ARG A C 1
ATOM 1202 O O . ARG A 1 149 ? 12.988 5.726 -27.916 1.00 80.94 149 ARG A O 1
ATOM 1209 N N . ASP A 1 150 ? 11.194 7.049 -28.217 1.00 82.31 150 ASP A N 1
ATOM 1210 C CA . ASP A 1 150 ? 11.082 7.478 -26.815 1.00 82.31 150 ASP A CA 1
ATOM 1211 C C . ASP A 1 150 ? 10.473 6.377 -25.943 1.00 82.31 150 ASP A C 1
ATOM 1213 O O . ASP A 1 150 ? 9.600 5.645 -26.405 1.00 82.31 150 ASP A O 1
ATOM 1217 N N . ARG A 1 151 ? 10.916 6.263 -24.685 1.00 82.25 151 ARG A N 1
ATOM 1218 C CA . ARG A 1 151 ? 10.431 5.292 -23.690 1.00 82.25 151 ARG A CA 1
ATOM 1219 C C . ARG A 1 151 ? 10.524 5.869 -22.264 1.00 82.25 151 ARG A C 1
ATOM 1221 O O . ARG A 1 151 ? 11.224 6.855 -22.047 1.00 82.25 151 ARG A O 1
ATOM 1228 N N . TYR A 1 152 ? 9.835 5.271 -21.288 1.00 79.62 152 TYR A N 1
ATOM 1229 C CA . TYR A 1 152 ? 9.951 5.656 -19.871 1.00 79.62 152 TYR A CA 1
ATOM 1230 C C . TYR A 1 152 ? 11.069 4.901 -19.162 1.00 79.62 152 TYR A C 1
ATOM 1232 O O . TYR A 1 152 ? 11.023 3.676 -19.023 1.00 79.62 152 TYR A O 1
ATOM 1240 N N . ARG A 1 153 ? 12.073 5.656 -18.729 1.00 72.50 153 ARG A N 1
ATOM 1241 C CA . ARG A 1 153 ? 13.207 5.211 -17.949 1.00 72.50 153 ARG A CA 1
ATOM 1242 C C . ARG A 1 153 ? 12.955 5.271 -16.481 1.00 72.50 153 ARG A C 1
ATOM 1244 O O . ARG A 1 153 ? 12.319 6.168 -15.977 1.00 72.50 153 ARG A O 1
ATOM 1251 N N . PHE A 1 154 ? 13.550 4.317 -15.814 1.00 72.62 154 PHE A N 1
ATOM 1252 C CA . PHE A 1 154 ? 13.411 4.028 -14.419 1.00 72.62 154 PHE A CA 1
ATOM 1253 C C . PHE A 1 154 ? 14.745 4.385 -13.725 1.00 72.62 154 PHE A C 1
ATOM 1255 O O . PHE A 1 154 ? 15.808 3.878 -14.081 1.00 72.62 154 PHE A O 1
ATOM 1262 N N . LEU A 1 155 ? 14.725 5.342 -12.790 1.00 62.06 155 LEU A N 1
ATOM 1263 C CA . LEU A 1 155 ? 15.889 5.979 -12.163 1.00 62.06 155 LEU A CA 1
ATOM 1264 C C . LEU A 1 155 ? 16.224 5.344 -10.806 1.00 62.06 155 LEU A C 1
ATOM 1266 O O . LEU A 1 155 ? 15.343 5.075 -9.990 1.00 62.06 155 LEU A O 1
ATOM 1270 N N . ALA A 1 156 ? 17.509 5.050 -10.579 1.00 52.97 156 ALA A N 1
ATOM 1271 C CA . ALA A 1 156 ? 17.979 4.331 -9.395 1.00 52.97 156 ALA A CA 1
ATOM 1272 C C . ALA A 1 156 ? 18.087 5.230 -8.150 1.00 52.97 156 ALA A C 1
ATOM 1274 O O . ALA A 1 156 ? 18.534 6.379 -8.215 1.00 52.97 156 ALA A O 1
ATOM 1275 N N . TRP A 1 157 ? 17.770 4.657 -6.986 1.00 48.50 157 TRP A N 1
ATOM 1276 C CA . TRP A 1 157 ? 17.927 5.314 -5.690 1.00 48.50 157 TRP A CA 1
ATOM 1277 C C . TRP A 1 157 ? 19.417 5.517 -5.364 1.00 48.50 157 TRP A C 1
ATOM 1279 O O . TRP A 1 157 ? 20.150 4.548 -5.172 1.00 48.50 157 TRP A O 1
ATOM 1289 N N . GLY A 1 158 ? 19.870 6.776 -5.324 1.00 45.16 158 GLY A N 1
ATOM 1290 C CA . GLY A 1 158 ? 21.251 7.145 -4.971 1.00 45.16 158 GLY A CA 1
ATOM 1291 C C . GLY A 1 158 ? 21.916 8.208 -5.854 1.00 45.16 158 GLY A C 1
ATOM 1292 O O . GLY A 1 158 ? 22.974 8.703 -5.482 1.00 45.16 158 GLY A O 1
ATOM 1293 N N . ASN A 1 159 ? 21.302 8.601 -6.977 1.00 43.41 159 ASN A N 1
ATOM 1294 C CA . ASN A 1 159 ? 21.851 9.621 -7.887 1.00 43.41 159 ASN A CA 1
ATOM 1295 C C . ASN A 1 159 ? 21.155 10.989 -7.832 1.00 43.41 159 ASN A C 1
ATOM 1297 O O . ASN A 1 159 ? 21.405 11.830 -8.694 1.00 43.41 159 ASN A O 1
ATOM 1301 N N . TYR A 1 160 ? 20.346 11.260 -6.806 1.00 44.72 160 TYR A N 1
ATOM 1302 C CA . TYR A 1 160 ? 19.793 12.598 -6.601 1.00 44.72 160 TYR A CA 1
ATOM 1303 C C . TYR A 1 160 ? 20.510 13.346 -5.473 1.00 44.72 160 TYR A C 1
ATOM 1305 O O . TYR A 1 160 ? 20.731 12.774 -4.400 1.00 44.72 160 TYR A O 1
ATOM 1313 N N . PRO A 1 161 ? 20.872 14.628 -5.690 1.00 36.09 161 PRO A N 1
ATOM 1314 C CA . PRO A 1 161 ? 21.334 15.483 -4.614 1.00 36.09 161 PRO A CA 1
ATOM 1315 C C . PRO A 1 161 ? 20.206 15.584 -3.596 1.00 36.09 161 PRO A C 1
ATOM 1317 O O . PRO A 1 161 ? 19.049 15.761 -3.973 1.00 36.09 161 PRO A O 1
ATOM 1320 N N . SER A 1 162 ? 20.545 15.466 -2.314 1.00 35.78 162 SER A N 1
ATOM 1321 C CA . SER A 1 162 ? 19.627 15.744 -1.216 1.00 35.78 162 SER A CA 1
ATOM 1322 C C . SER A 1 162 ? 18.908 17.058 -1.504 1.00 35.78 162 SER A C 1
ATOM 1324 O O . SER A 1 162 ? 19.526 18.127 -1.470 1.00 35.78 162 SER A O 1
ATOM 1326 N N . VAL A 1 163 ? 17.624 16.978 -1.849 1.00 37.84 163 VAL A N 1
ATOM 1327 C CA . VAL A 1 163 ? 16.784 18.167 -1.897 1.00 37.84 163 VAL A CA 1
ATOM 1328 C C . VAL A 1 163 ? 16.669 18.604 -0.440 1.00 37.84 163 VAL A C 1
ATOM 1330 O O . VAL A 1 163 ? 16.202 17.841 0.403 1.00 37.84 163 VAL A O 1
ATOM 1333 N N . ARG A 1 164 ? 17.282 19.754 -0.152 1.00 34.12 164 ARG A N 1
ATOM 1334 C CA . ARG A 1 164 ? 17.385 20.377 1.172 1.00 34.12 164 ARG A CA 1
ATOM 1335 C C . ARG A 1 164 ? 16.028 20.662 1.793 1.00 34.12 164 ARG A C 1
ATOM 1337 O O . ARG A 1 164 ? 15.121 21.049 1.026 1.00 34.12 164 ARG A O 1
#

Sequence (164 aa):
MDRPIADRITQLARLEQTEELATLLRQEHPQGLVGEREGLVTYLMQAGLSHHEAVETANRLEQAGYAHFIPAQRSRWLFLQQAHPELLKNLGPEYNEFATPTEPSDPKEEVLDFIVERFGVDRDVAEELFSDLEASGYIEQAYDPNRERDRYRFLAWGNYPSVR

Secondary structure (DSSP, 8-state):
--HHHHHHHHHHHHTT-HHHHHHHHHHH-TT-EES-HHHHHHHHHHTT--HHHHHHHHHHHHHTT-EEEE--SS-EEEE-SS-SS-TTTTT-TT--SS--SS--SSHHHHHHHHHHHHHT--HHHHHHHHHHHHHTTSEEEEEETTTTEEEEEE--TT-S----